Protein AF-A0A5S3WNZ2-F1 (afdb_monomer_lite)

Sequence (111 aa):
MVRSQQGGDQTILAGDFSTGSTNHGGSYLFVYAWQVGYGNPNNATMNGLSKSAALREARCGSNLHRCQAGETVTGWLYGWDFTGQSAGQVKASANSVASPFGYWSDSLYIN

pLDDT: mean 94.49, std 4.32, range [78.62, 98.44]

InterPro domains:
  IPR032624 Protein of unknown function DUF4879 [PF16219] (4-110)

Foldseek 3Di:
DKDADQQHDDDDDPPAQEPPPRWRDDQWIKDKDKDFAAWAKAFKDWPRDTWHFPDKAFAADPVRHHDDPPGDGGTIMTMTIPGVDTWTKIKIKTWGPDPVIDIDIDIHTYD

Organism: NCBI:txid43658

Radius of gyration: 14.29 Å; chains: 1; bounding box: 36×28×33 Å

Secondary structure (DSSP, 8-state):
-EEETTTEEE---TT--B-TT----SS-EEEEEEEESSEEE--EEETTEEE--SEEEEEETTTTEEPPTTPPEEEEEEEEE-TT--SEEEEEEEEESSTT--EEEEEEEE-

Structure (mmCIF, N/CA/C/O backbone):
data_AF-A0A5S3WNZ2-F1
#
_entry.id   AF-A0A5S3WNZ2-F1
#
loop_
_atom_site.group_PDB
_atom_site.id
_atom_site.type_symbol
_atom_site.label_atom_id
_atom_site.label_alt_id
_atom_site.label_comp_id
_atom_site.label_asym_id
_atom_site.label_entity_id
_atom_site.label_seq_id
_atom_site.pdbx_PDB_ins_code
_atom_site.Cartn_x
_atom_site.Cartn_y
_atom_site.Cartn_z
_atom_site.occupancy
_atom_site.B_iso_or_equiv
_atom_site.auth_seq_id
_atom_site.auth_comp_id
_atom_site.auth_asym_id
_atom_site.auth_atom_id
_atom_site.pdbx_PDB_model_num
ATOM 1 N N . MET A 1 1 ? 5.075 -1.832 2.711 1.00 94.44 1 MET A N 1
ATOM 2 C CA . MET A 1 1 ? 5.800 -3.067 2.323 1.00 94.44 1 MET A CA 1
ATOM 3 C C . MET A 1 1 ? 5.844 -3.125 0.811 1.00 94.44 1 MET A C 1
ATOM 5 O O . MET A 1 1 ? 4.872 -2.730 0.174 1.00 94.44 1 MET A O 1
ATOM 9 N N . VAL A 1 2 ? 6.936 -3.626 0.248 1.00 97.44 2 VAL A N 1
ATOM 10 C CA . VAL A 1 2 ? 7.067 -3.910 -1.184 1.00 97.44 2 VAL A CA 1
ATOM 11 C C . VAL A 1 2 ? 7.367 -5.398 -1.343 1.00 97.44 2 VAL A C 1
ATOM 13 O O . VAL A 1 2 ? 8.156 -5.941 -0.577 1.00 97.44 2 VAL A O 1
ATOM 16 N N . ARG A 1 3 ? 6.720 -6.061 -2.300 1.00 97.62 3 ARG A N 1
ATOM 17 C CA . ARG A 1 3 ? 6.991 -7.452 -2.679 1.00 97.62 3 ARG A CA 1
ATOM 18 C C . ARG A 1 3 ? 7.359 -7.498 -4.151 1.00 97.62 3 ARG A C 1
ATOM 20 O O . ARG A 1 3 ? 6.603 -7.018 -4.989 1.00 97.62 3 ARG A O 1
ATOM 27 N N . SER A 1 4 ? 8.481 -8.119 -4.475 1.00 98.06 4 SER A N 1
ATOM 28 C CA . SER A 1 4 ? 8.957 -8.269 -5.858 1.00 98.06 4 SER A CA 1
ATOM 29 C C . SER A 1 4 ? 9.655 -9.611 -6.040 1.00 98.06 4 SER A C 1
ATOM 31 O O . SER A 1 4 ? 9.982 -10.270 -5.052 1.00 98.06 4 SER A O 1
ATOM 33 N N . GLN A 1 5 ? 9.873 -10.035 -7.284 1.00 97.62 5 GLN A N 1
ATOM 34 C CA . GLN A 1 5 ? 10.532 -11.317 -7.539 1.00 97.62 5 GLN A CA 1
ATOM 35 C C . GLN A 1 5 ? 11.986 -11.320 -7.063 1.00 97.62 5 GLN A C 1
ATOM 37 O O . GLN A 1 5 ? 12.412 -12.283 -6.432 1.00 97.62 5 GLN A O 1
ATOM 42 N N . GLN A 1 6 ? 12.743 -10.264 -7.366 1.00 97.00 6 GLN A N 1
ATOM 43 C CA . GLN A 1 6 ? 14.165 -10.195 -7.021 1.00 97.00 6 GLN A CA 1
ATOM 44 C C . GLN A 1 6 ? 14.402 -9.649 -5.608 1.00 97.00 6 GLN A C 1
ATOM 46 O O . GLN A 1 6 ? 15.277 -10.148 -4.907 1.00 97.00 6 GLN A O 1
ATOM 51 N N . GLY A 1 7 ? 13.596 -8.683 -5.163 1.00 96.31 7 GLY A N 1
ATOM 52 C CA . GLY A 1 7 ? 13.735 -8.062 -3.844 1.00 96.31 7 GLY A CA 1
ATOM 53 C C . GLY A 1 7 ? 13.020 -8.797 -2.709 1.00 96.31 7 GLY A C 1
ATOM 54 O O . GLY A 1 7 ? 13.150 -8.400 -1.555 1.00 96.31 7 GLY A O 1
ATOM 55 N N . GLY A 1 8 ? 12.243 -9.844 -3.014 1.00 97.31 8 GLY A N 1
ATOM 56 C CA . GLY A 1 8 ? 11.433 -10.551 -2.022 1.00 97.31 8 GLY A CA 1
ATOM 57 C C . GLY A 1 8 ? 10.434 -9.627 -1.324 1.00 97.31 8 GLY A C 1
ATOM 58 O O . GLY A 1 8 ? 9.940 -8.673 -1.932 1.00 97.31 8 GLY A O 1
ATOM 59 N N . ASP A 1 9 ? 10.145 -9.928 -0.057 1.00 97.44 9 ASP A N 1
ATOM 60 C CA . ASP A 1 9 ? 9.322 -9.095 0.820 1.00 97.44 9 ASP A CA 1
ATOM 61 C C . ASP A 1 9 ? 10.201 -8.118 1.593 1.00 97.44 9 ASP A C 1
ATOM 63 O O . ASP A 1 9 ? 11.012 -8.519 2.427 1.00 97.44 9 ASP A O 1
ATOM 67 N N . GLN A 1 10 ? 9.989 -6.826 1.362 1.00 97.00 10 GLN A N 1
ATOM 68 C CA . GLN A 1 10 ? 10.666 -5.760 2.081 1.00 97.00 10 GLN A CA 1
ATOM 69 C C . GLN A 1 10 ? 9.672 -4.951 2.916 1.00 97.00 10 GLN A C 1
ATOM 71 O O . GLN A 1 10 ? 8.771 -4.268 2.407 1.00 97.00 10 GLN A O 1
ATOM 76 N N . THR A 1 11 ? 9.864 -5.003 4.231 1.00 95.88 11 THR A N 1
ATOM 77 C CA . THR A 1 11 ? 9.220 -4.083 5.169 1.00 95.88 11 THR A CA 1
ATOM 78 C C . THR A 1 11 ? 9.865 -2.710 5.043 1.00 95.88 11 THR A C 1
ATOM 80 O O . THR A 1 11 ? 11.082 -2.595 4.971 1.00 95.88 11 THR A O 1
ATOM 83 N N . ILE A 1 12 ? 9.025 -1.680 5.014 1.00 95.25 12 ILE A N 1
ATOM 84 C CA . ILE A 1 12 ? 9.433 -0.277 4.951 1.00 95.25 12 ILE A CA 1
ATOM 85 C C . ILE A 1 12 ? 9.174 0.301 6.333 1.00 95.25 12 ILE A C 1
ATOM 87 O O . ILE A 1 12 ? 8.063 0.139 6.852 1.00 95.25 12 ILE A O 1
ATOM 91 N N . LEU A 1 13 ? 10.199 0.886 6.944 1.00 92.44 13 LEU A N 1
ATOM 92 C CA . LEU A 1 13 ? 10.118 1.424 8.293 1.00 92.44 13 LEU A CA 1
ATOM 93 C C . LEU A 1 13 ? 9.698 2.893 8.260 1.00 92.44 13 LEU A C 1
ATOM 95 O O . LEU A 1 13 ? 9.762 3.576 7.238 1.00 92.44 13 LEU A O 1
ATOM 99 N N . ALA A 1 14 ? 9.233 3.387 9.404 1.00 89.44 14 ALA A N 1
ATOM 100 C CA . ALA A 1 14 ? 8.906 4.796 9.542 1.00 89.44 14 ALA A CA 1
ATOM 101 C C . ALA A 1 14 ? 10.157 5.653 9.285 1.00 89.44 14 ALA A C 1
ATOM 103 O O . ALA A 1 14 ? 11.195 5.435 9.906 1.00 89.44 14 ALA A O 1
ATOM 104 N N . GLY A 1 15 ? 10.033 6.636 8.391 1.00 92.50 15 GLY A N 1
ATOM 105 C CA . GLY A 1 15 ? 11.138 7.503 7.974 1.00 92.50 15 GLY A CA 1
ATOM 106 C C . GLY A 1 15 ? 11.884 7.030 6.724 1.00 92.50 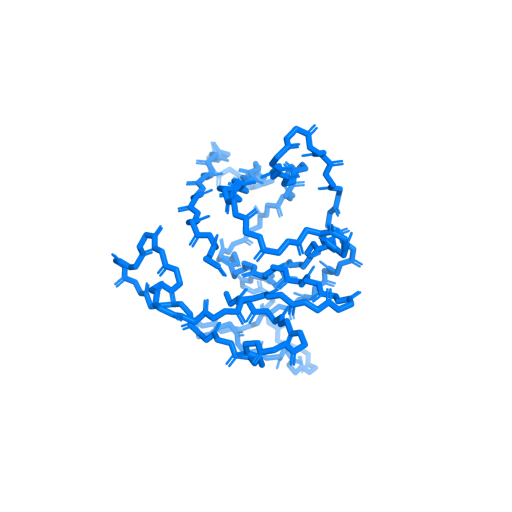15 GLY A C 1
ATOM 107 O O . GLY A 1 15 ? 12.691 7.792 6.196 1.00 92.50 15 GLY A O 1
ATOM 108 N N . ASP A 1 16 ? 11.592 5.832 6.210 1.00 94.38 16 ASP A N 1
ATOM 109 C CA . ASP A 1 16 ? 12.123 5.390 4.923 1.00 94.38 16 ASP A CA 1
ATOM 110 C C . ASP A 1 16 ? 11.362 6.064 3.776 1.00 94.38 16 ASP A C 1
ATOM 112 O O . ASP A 1 16 ? 10.145 5.940 3.649 1.00 94.38 16 ASP A O 1
ATOM 116 N N . PHE A 1 17 ? 12.100 6.729 2.889 1.00 95.56 17 PHE A N 1
ATOM 117 C CA . PHE A 1 17 ? 11.558 7.328 1.661 1.00 95.56 17 PHE A CA 1
ATOM 118 C C . PHE A 1 17 ? 11.936 6.533 0.402 1.00 95.56 17 PHE A C 1
ATOM 120 O O . PHE A 1 17 ? 11.555 6.898 -0.712 1.00 95.56 17 PHE A O 1
ATOM 127 N N . SER A 1 18 ? 12.682 5.436 0.566 1.00 96.69 18 SER A N 1
ATOM 128 C CA . SER A 1 18 ? 13.197 4.596 -0.515 1.00 96.69 18 SER A CA 1
ATOM 129 C C . SER A 1 18 ? 13.383 3.145 -0.059 1.00 96.69 18 SER A C 1
ATOM 131 O O . SER A 1 18 ? 13.617 2.900 1.122 1.00 96.69 18 SER A O 1
ATOM 133 N N . THR A 1 19 ? 13.340 2.182 -0.985 1.00 97.25 19 THR A N 1
ATOM 134 C CA . THR A 1 19 ? 13.689 0.773 -0.710 1.00 97.25 19 THR A CA 1
ATOM 135 C C . THR A 1 19 ? 15.202 0.514 -0.635 1.00 97.25 19 THR A C 1
ATOM 137 O O . THR A 1 19 ? 15.625 -0.621 -0.418 1.00 97.25 19 THR A O 1
ATOM 140 N N . GLY A 1 20 ? 16.034 1.552 -0.764 1.00 95.44 20 GLY A N 1
ATOM 141 C CA . GLY A 1 20 ? 17.487 1.460 -0.610 1.00 95.44 20 GLY A CA 1
ATOM 142 C C . GLY A 1 20 ? 18.178 0.804 -1.807 1.00 95.44 20 GLY A C 1
ATOM 143 O O . GLY A 1 20 ? 17.964 1.199 -2.943 1.00 95.44 20 GLY A O 1
ATOM 144 N N . SER A 1 21 ? 19.051 -0.172 -1.564 1.00 95.12 21 SER A N 1
ATOM 145 C CA . SER A 1 21 ? 19.792 -0.881 -2.621 1.00 95.12 21 SER A CA 1
ATOM 146 C C . SER A 1 21 ? 19.115 -2.172 -3.091 1.00 95.12 21 SER A C 1
ATOM 148 O O . SER A 1 21 ? 19.691 -2.904 -3.899 1.00 95.12 21 SER A O 1
ATOM 150 N N . THR A 1 22 ? 17.919 -2.482 -2.583 1.00 96.56 22 THR A N 1
ATOM 151 C CA . THR A 1 22 ? 17.165 -3.660 -3.011 1.00 96.56 22 THR A CA 1
ATOM 152 C C . THR A 1 22 ? 16.748 -3.508 -4.464 1.00 96.56 22 THR A C 1
ATOM 154 O O . THR A 1 22 ? 16.091 -2.536 -4.813 1.00 96.56 22 THR A O 1
ATOM 157 N N . ASN A 1 23 ? 17.092 -4.493 -5.290 1.00 95.69 23 ASN A N 1
ATOM 158 C CA . ASN A 1 23 ? 16.637 -4.575 -6.671 1.00 95.69 23 ASN A CA 1
ATOM 159 C C . ASN A 1 23 ? 15.229 -5.189 -6.721 1.00 95.69 23 ASN A C 1
ATOM 161 O O . ASN A 1 23 ? 15.064 -6.382 -6.449 1.00 95.69 23 ASN A O 1
ATOM 165 N N . HIS A 1 24 ? 14.232 -4.392 -7.106 1.00 96.56 24 HIS A N 1
ATOM 166 C CA . HIS A 1 24 ? 12.843 -4.837 -7.249 1.00 96.56 24 HIS A CA 1
ATOM 167 C C . HIS A 1 24 ? 12.457 -5.282 -8.666 1.00 96.56 24 HIS A C 1
ATOM 169 O O . HIS A 1 24 ? 11.273 -5.375 -8.998 1.00 96.56 24 HIS A O 1
ATOM 175 N N . GLY A 1 25 ? 13.440 -5.614 -9.502 1.00 93.94 25 GLY A N 1
ATOM 176 C CA . GLY A 1 25 ? 13.213 -6.200 -10.813 1.00 93.94 25 GLY A CA 1
ATOM 177 C C . GLY A 1 25 ? 12.523 -7.571 -10.795 1.00 93.94 25 GLY A C 1
ATOM 178 O O . GLY A 1 25 ? 12.296 -8.215 -9.763 1.00 93.94 25 GLY A O 1
ATOM 179 N N . GLY A 1 26 ? 12.217 -8.041 -12.003 1.00 94.75 26 GLY A N 1
ATOM 180 C CA . GLY A 1 26 ? 11.600 -9.337 -12.263 1.00 94.75 26 GLY A CA 1
ATOM 181 C C . GLY A 1 26 ? 10.168 -9.236 -12.782 1.00 94.75 26 GLY A C 1
ATOM 182 O O . GLY A 1 26 ? 9.746 -8.218 -13.323 1.00 94.75 26 GLY A O 1
ATOM 183 N N . SER A 1 27 ? 9.441 -10.345 -12.676 1.00 96.69 27 SER A N 1
ATOM 184 C CA . SER A 1 27 ? 8.138 -10.539 -13.321 1.00 96.69 27 SER A CA 1
ATOM 185 C C . SER A 1 27 ? 6.951 -9.948 -12.567 1.00 96.69 27 SER A C 1
ATOM 187 O O . SER A 1 27 ? 5.872 -9.901 -13.144 1.00 96.69 27 SER A O 1
ATOM 189 N N . TYR A 1 28 ? 7.116 -9.506 -11.317 1.00 97.25 28 TYR A N 1
ATOM 190 C CA . TYR A 1 28 ? 6.038 -8.901 -10.535 1.00 97.25 28 TYR A CA 1
ATOM 191 C C . TYR A 1 28 ? 6.554 -7.853 -9.548 1.00 97.25 28 TYR A C 1
ATOM 193 O O . TYR A 1 28 ? 7.664 -7.969 -9.018 1.00 97.25 28 TYR A O 1
ATOM 201 N N . LEU A 1 29 ? 5.689 -6.880 -9.258 1.00 98.00 29 LEU A N 1
ATOM 202 C CA . LEU A 1 29 ? 5.896 -5.857 -8.240 1.00 98.00 29 LEU A CA 1
ATOM 203 C C . LEU A 1 29 ? 4.560 -5.517 -7.575 1.00 98.00 29 LEU A C 1
ATOM 205 O O . LEU A 1 29 ? 3.649 -4.994 -8.213 1.00 98.00 29 LEU A O 1
ATOM 209 N N . PHE A 1 30 ? 4.465 -5.776 -6.275 1.00 98.00 30 PHE A N 1
ATOM 210 C CA . PHE A 1 30 ? 3.313 -5.437 -5.452 1.00 98.00 30 PHE A CA 1
ATOM 211 C C . PHE A 1 30 ? 3.714 -4.444 -4.369 1.00 98.00 30 PHE A C 1
ATOM 213 O O . PHE A 1 30 ? 4.708 -4.629 -3.663 1.00 98.00 30 PHE A O 1
ATOM 220 N N . VAL A 1 31 ? 2.908 -3.403 -4.205 1.00 97.81 31 VAL A N 1
ATOM 221 C CA . VAL A 1 31 ? 3.100 -2.391 -3.164 1.00 97.81 31 VAL A CA 1
ATOM 222 C C . VAL A 1 31 ? 1.945 -2.480 -2.190 1.00 97.81 31 VAL A C 1
ATOM 224 O O . VAL A 1 31 ? 0.792 -2.553 -2.610 1.00 97.81 31 VAL A O 1
ATOM 227 N N . TYR A 1 32 ? 2.250 -2.441 -0.897 1.00 96.81 32 TYR A N 1
ATOM 228 C CA . TYR A 1 32 ? 1.253 -2.498 0.161 1.00 96.81 32 TYR A CA 1
ATOM 229 C C . TYR A 1 32 ? 1.404 -1.350 1.147 1.00 96.81 32 TYR A C 1
ATOM 231 O O . TYR A 1 32 ? 2.517 -1.051 1.601 1.00 96.81 32 TYR A O 1
ATOM 239 N N . ALA A 1 33 ? 0.267 -0.788 1.547 1.00 94.75 33 ALA A N 1
ATOM 240 C CA . ALA A 1 33 ? 0.178 0.240 2.573 1.00 94.75 33 ALA A CA 1
ATOM 241 C C . ALA A 1 33 ? -0.787 -0.187 3.681 1.00 94.75 33 ALA A C 1
ATOM 243 O O . ALA A 1 33 ? -1.874 -0.715 3.425 1.00 94.75 33 ALA A O 1
ATOM 244 N N . TRP A 1 34 ? -0.373 0.076 4.916 1.00 93.19 34 TRP A N 1
ATOM 245 C CA . TRP A 1 34 ? -1.212 -0.051 6.095 1.00 93.19 34 TRP A CA 1
ATOM 246 C C . TRP A 1 34 ? -1.938 1.269 6.325 1.00 93.19 34 TRP A C 1
ATOM 248 O O . TRP A 1 34 ? -1.302 2.316 6.402 1.00 93.19 34 TRP A O 1
ATOM 258 N N . GLN A 1 35 ? -3.259 1.217 6.458 1.00 91.94 35 GLN A N 1
ATOM 259 C CA . GLN A 1 35 ? -4.068 2.368 6.835 1.00 91.94 35 GLN A CA 1
ATOM 260 C C . GLN A 1 35 ? -4.665 2.132 8.218 1.00 91.94 35 GLN A C 1
ATOM 262 O O . GLN A 1 35 ? -5.386 1.156 8.425 1.00 91.94 35 GLN A O 1
ATOM 267 N N . VAL A 1 36 ? -4.429 3.066 9.137 1.00 91.31 36 VAL A N 1
ATOM 268 C CA . VAL A 1 36 ? -5.197 3.165 10.382 1.00 91.31 36 VAL A CA 1
ATOM 269 C C . VAL A 1 36 ? -6.468 3.970 10.111 1.00 91.31 36 VAL A C 1
ATOM 271 O O . VAL A 1 36 ? -6.433 5.011 9.456 1.00 91.31 36 VAL A O 1
ATOM 274 N N . GLY A 1 37 ? -7.595 3.490 10.624 1.00 89.00 37 GLY A N 1
ATOM 275 C CA . GLY A 1 37 ? -8.901 4.115 10.481 1.00 89.00 37 GLY A CA 1
ATOM 276 C C . GLY A 1 37 ? -9.640 3.749 9.194 1.00 89.00 37 GLY A C 1
ATOM 277 O O . GLY A 1 37 ? -9.265 2.857 8.423 1.00 89.00 37 GLY A O 1
ATOM 278 N N . TYR A 1 38 ? -10.745 4.459 8.978 1.00 81.12 38 TYR A N 1
ATOM 279 C CA . TYR A 1 38 ? -11.693 4.198 7.904 1.00 81.12 38 TYR A CA 1
ATOM 280 C C . TYR A 1 38 ? -11.466 5.165 6.748 1.00 81.12 38 TYR A C 1
ATOM 282 O O . TYR A 1 38 ? -11.676 6.366 6.881 1.00 81.12 38 TYR A O 1
ATOM 290 N N . GLY A 1 39 ? -11.091 4.639 5.590 1.00 82.00 39 GLY A N 1
ATOM 291 C CA . GLY A 1 39 ? -10.826 5.438 4.400 1.00 82.00 39 GLY A CA 1
ATOM 292 C C . GLY A 1 39 ? -10.746 4.569 3.159 1.00 82.00 39 GLY A C 1
ATOM 293 O O . GLY A 1 39 ? -10.351 3.402 3.254 1.00 82.00 39 GLY A O 1
ATOM 294 N N . ASN A 1 40 ? -11.148 5.140 2.027 1.00 86.38 40 ASN A N 1
ATOM 295 C CA . ASN A 1 40 ?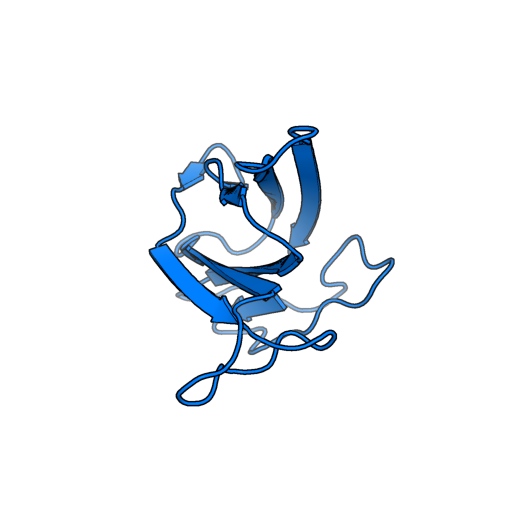 -11.098 4.488 0.724 1.00 86.38 40 ASN A CA 1
ATOM 296 C C . ASN A 1 40 ? -9.847 4.967 -0.023 1.00 86.38 40 ASN A C 1
ATOM 298 O O . ASN A 1 40 ? -9.701 6.181 -0.213 1.00 86.38 40 ASN A O 1
ATOM 302 N N . PRO A 1 41 ? -8.952 4.054 -0.439 1.00 92.94 41 PRO A N 1
ATOM 303 C CA . PRO A 1 41 ? -7.755 4.428 -1.164 1.00 92.94 41 PRO A CA 1
ATOM 304 C C . PRO A 1 41 ? -8.154 4.986 -2.525 1.00 92.94 41 PRO A C 1
ATOM 306 O O . PRO A 1 41 ? -8.987 4.413 -3.231 1.00 92.94 41 PRO A O 1
ATOM 309 N N . ASN A 1 42 ? -7.523 6.088 -2.902 1.00 94.88 42 ASN A N 1
ATOM 310 C CA . ASN A 1 42 ? -7.498 6.522 -4.287 1.00 94.88 42 ASN A CA 1
ATOM 311 C C . ASN A 1 42 ? -6.600 5.568 -5.093 1.00 94.88 42 ASN A C 1
ATOM 313 O O . ASN A 1 42 ? -5.926 4.687 -4.543 1.00 94.88 42 ASN A O 1
ATOM 317 N N . ASN A 1 43 ? -6.557 5.748 -6.412 1.00 97.38 43 ASN A N 1
ATOM 318 C CA . ASN A 1 43 ? -5.596 5.011 -7.221 1.00 97.38 43 ASN A CA 1
ATOM 319 C C . ASN A 1 43 ? -4.165 5.369 -6.805 1.00 97.38 43 ASN A C 1
ATOM 321 O O . ASN A 1 43 ? -3.829 6.548 -6.674 1.00 97.38 43 ASN A O 1
ATOM 325 N N . ALA A 1 44 ? -3.318 4.353 -6.652 1.00 97.81 44 ALA A N 1
ATOM 326 C CA . ALA A 1 44 ? -1.889 4.568 -6.514 1.00 97.81 44 ALA A CA 1
ATOM 327 C C . ALA A 1 44 ? -1.272 4.813 -7.892 1.00 97.81 44 ALA A C 1
ATOM 329 O O . ALA A 1 44 ? -1.722 4.254 -8.898 1.00 97.81 44 ALA A O 1
ATOM 330 N N . THR A 1 45 ? -0.219 5.623 -7.934 1.00 98.44 45 THR A N 1
ATOM 331 C CA . THR A 1 45 ? 0.470 5.963 -9.182 1.00 98.44 45 THR A CA 1
ATOM 332 C C . THR A 1 45 ? 1.940 5.601 -9.138 1.00 98.44 45 THR A C 1
ATOM 334 O O . THR A 1 45 ? 2.586 5.849 -8.123 1.00 98.44 45 THR A O 1
ATOM 337 N N . MET A 1 46 ? 2.471 5.105 -10.254 1.00 98.19 46 MET A N 1
ATOM 338 C CA . MET A 1 46 ? 3.899 4.862 -10.477 1.00 98.19 46 MET A CA 1
ATOM 339 C C . MET A 1 46 ? 4.185 4.961 -11.975 1.00 98.19 46 MET A C 1
ATOM 341 O O . MET A 1 46 ? 3.448 4.383 -12.767 1.00 98.19 46 MET A O 1
ATOM 345 N N . ASN A 1 47 ? 5.238 5.683 -12.370 1.00 97.00 47 ASN A N 1
ATOM 346 C CA . ASN A 1 47 ? 5.702 5.781 -13.765 1.00 97.00 47 ASN A CA 1
ATOM 347 C C . ASN A 1 47 ? 4.586 6.092 -14.788 1.00 97.00 47 ASN A C 1
ATOM 349 O O . ASN A 1 47 ? 4.526 5.511 -15.867 1.00 97.00 47 ASN A O 1
ATOM 353 N N . GLY A 1 48 ? 3.655 6.982 -14.428 1.00 96.19 48 GLY A N 1
ATOM 354 C CA . GLY A 1 48 ? 2.507 7.349 -15.269 1.00 96.19 48 GLY A CA 1
ATOM 355 C C . GLY A 1 48 ? 1.340 6.350 -15.260 1.00 96.19 48 GLY A C 1
ATOM 356 O O . GLY A 1 48 ? 0.270 6.667 -15.773 1.00 96.19 48 GLY A O 1
ATOM 357 N N . LEU A 1 49 ? 1.494 5.180 -14.636 1.00 97.88 49 LEU A N 1
ATOM 358 C CA . LEU A 1 49 ? 0.400 4.242 -14.389 1.00 97.88 49 LEU A CA 1
ATOM 359 C C . LEU A 1 49 ? -0.452 4.709 -13.207 1.00 97.88 49 LEU A C 1
ATOM 361 O O . LEU A 1 49 ? 0.066 5.252 -12.233 1.00 97.88 49 LEU A O 1
ATOM 365 N N . SER A 1 50 ? -1.753 4.429 -13.277 1.00 98.06 50 SER A N 1
ATOM 366 C CA . SER A 1 50 ? -2.726 4.640 -12.203 1.00 98.06 50 SER A CA 1
ATOM 367 C C . SER A 1 50 ? -3.467 3.328 -11.955 1.00 98.06 50 SER A C 1
ATOM 369 O O . SER A 1 50 ? -4.069 2.773 -12.877 1.00 98.06 50 SER A O 1
ATOM 371 N N . LYS A 1 51 ? -3.371 2.791 -10.737 1.00 97.88 51 LYS A N 1
ATOM 372 C CA . LYS A 1 51 ? -3.896 1.470 -10.372 1.00 97.88 51 LYS A CA 1
ATOM 373 C C . LYS A 1 51 ? -4.828 1.586 -9.174 1.00 97.88 51 LYS A C 1
ATOM 375 O O . LYS A 1 51 ? -4.465 2.174 -8.156 1.00 97.88 51 LYS A O 1
ATOM 380 N N . SER A 1 52 ? -6.011 0.989 -9.271 1.00 97.00 52 SER A N 1
ATOM 381 C CA . SER A 1 52 ? -6.871 0.759 -8.108 1.00 97.00 52 SER A CA 1
ATOM 382 C C . SER A 1 52 ? -6.252 -0.299 -7.192 1.00 97.00 52 SER A C 1
ATOM 384 O O . SER A 1 52 ? -5.468 -1.137 -7.646 1.00 97.00 52 SER A O 1
ATOM 386 N N . ALA A 1 53 ? -6.611 -0.287 -5.907 1.00 95.94 53 ALA A N 1
ATOM 387 C CA . ALA A 1 53 ? -6.191 -1.344 -4.992 1.00 95.94 53 ALA A CA 1
ATOM 388 C C . ALA A 1 53 ? -6.794 -2.688 -5.442 1.00 95.94 53 ALA A C 1
ATOM 390 O O . ALA A 1 53 ? -8.012 -2.815 -5.563 1.00 95.94 53 ALA A O 1
ATOM 391 N N . ALA A 1 54 ? -5.939 -3.677 -5.702 1.00 95.25 54 ALA A N 1
ATOM 392 C CA . ALA A 1 54 ? -6.335 -5.042 -6.051 1.00 95.25 54 ALA A CA 1
ATOM 393 C C . ALA A 1 54 ? -6.608 -5.892 -4.800 1.00 95.25 54 ALA A C 1
ATOM 395 O O . ALA A 1 54 ? -7.363 -6.860 -4.853 1.00 95.25 54 ALA A O 1
ATOM 396 N N . LEU A 1 55 ? -6.009 -5.511 -3.667 1.00 95.38 55 LEU A N 1
ATOM 397 C CA . LEU A 1 55 ? -6.213 -6.139 -2.368 1.00 95.38 55 LEU A CA 1
ATOM 398 C C . LEU A 1 55 ? -6.776 -5.127 -1.370 1.00 95.38 55 LEU A C 1
ATOM 400 O O . LEU A 1 55 ? -6.283 -4.002 -1.270 1.00 95.38 55 LEU A O 1
ATOM 404 N N . ARG A 1 56 ? -7.763 -5.571 -0.589 1.00 94.44 56 ARG A N 1
ATOM 405 C CA . ARG A 1 56 ? -8.292 -4.873 0.583 1.00 94.44 56 ARG A CA 1
ATOM 406 C C . ARG A 1 56 ? -8.596 -5.894 1.674 1.00 94.44 56 ARG A C 1
ATOM 408 O O . ARG A 1 56 ? -9.511 -6.698 1.522 1.00 94.44 56 ARG A O 1
ATOM 415 N N . GLU A 1 57 ? -7.870 -5.833 2.785 1.00 95.62 57 GLU A N 1
ATOM 416 C CA . GLU A 1 57 ? -8.100 -6.712 3.938 1.00 95.62 57 GLU A CA 1
ATOM 417 C C . GLU A 1 57 ? -8.349 -5.911 5.213 1.00 95.62 57 GLU A C 1
ATOM 419 O O . GLU A 1 57 ? -7.601 -4.983 5.517 1.00 95.62 57 GLU A O 1
ATOM 424 N N . ALA A 1 58 ? -9.375 -6.290 5.978 1.00 95.25 58 ALA A N 1
ATOM 425 C CA . ALA A 1 58 ? -9.653 -5.694 7.281 1.00 95.25 58 ALA A CA 1
ATOM 426 C C . ALA A 1 58 ? -8.564 -6.059 8.302 1.00 95.25 58 ALA A C 1
ATOM 428 O O . ALA A 1 58 ? -8.031 -7.180 8.301 1.00 95.25 58 ALA A O 1
ATOM 429 N N . ARG A 1 59 ? -8.237 -5.097 9.169 1.00 96.88 59 ARG A N 1
ATOM 430 C CA . ARG A 1 59 ? -7.211 -5.204 10.210 1.00 96.88 59 ARG A CA 1
ATOM 431 C C . ARG A 1 59 ? -7.719 -4.645 11.533 1.00 96.88 59 ARG A C 1
ATOM 433 O O . ARG A 1 59 ? -8.510 -3.702 11.547 1.00 96.88 59 ARG A O 1
ATOM 440 N N . CYS A 1 60 ? -7.275 -5.260 12.622 1.00 96.94 60 CYS A N 1
ATOM 441 C CA . CYS A 1 60 ? -7.787 -5.029 13.968 1.00 96.94 60 CYS A CA 1
ATOM 442 C C . CYS A 1 60 ? -6.657 -4.673 14.946 1.00 96.94 60 CYS A C 1
ATOM 444 O O . CYS A 1 60 ? -5.473 -4.891 14.674 1.00 96.94 60 CYS A O 1
ATOM 446 N N . GLY A 1 61 ? -7.026 -4.080 16.086 1.00 95.81 61 GLY A N 1
ATOM 447 C CA . GLY A 1 61 ? -6.090 -3.611 17.112 1.00 95.81 61 GLY A CA 1
ATOM 448 C C . GLY A 1 61 ? -5.235 -2.404 16.697 1.00 95.81 61 GLY A C 1
ATOM 449 O O . GLY A 1 61 ? -5.303 -1.907 15.573 1.00 95.81 61 GLY A O 1
ATOM 450 N N . SER A 1 62 ? -4.409 -1.909 17.620 1.00 93.12 62 SER A N 1
ATOM 451 C CA . SER A 1 62 ? -3.484 -0.791 17.364 1.00 93.12 62 SER A CA 1
ATOM 452 C C . SER A 1 62 ? -2.288 -1.181 16.489 1.00 93.12 62 SER A C 1
ATOM 454 O O . SER A 1 62 ? -1.662 -0.321 15.879 1.00 93.12 62 SER A O 1
ATOM 456 N N . ASN A 1 63 ? -1.987 -2.477 16.403 1.00 92.88 63 ASN A N 1
ATOM 457 C CA . ASN A 1 63 ? -0.905 -3.047 15.602 1.00 92.88 63 ASN A CA 1
ATOM 458 C C . ASN A 1 63 ? -1.365 -3.574 14.229 1.00 92.88 63 ASN A C 1
ATOM 460 O O . ASN A 1 63 ? -0.561 -4.181 13.528 1.00 92.88 63 ASN A O 1
ATOM 464 N N . LEU A 1 64 ? -2.637 -3.370 13.855 1.00 94.62 64 LEU A N 1
ATOM 465 C CA . LEU A 1 64 ? -3.216 -3.790 12.571 1.00 94.62 64 LEU A CA 1
ATOM 466 C C . LEU A 1 64 ? -2.986 -5.276 12.238 1.00 94.62 64 LEU A C 1
ATOM 468 O O . LEU A 1 64 ? -2.633 -5.630 11.113 1.00 94.62 64 LEU A O 1
ATOM 472 N N . HIS A 1 65 ? -3.208 -6.169 13.200 1.00 95.50 65 HIS A N 1
ATOM 473 C CA . HIS A 1 65 ? -3.142 -7.609 12.952 1.00 95.50 65 HIS A C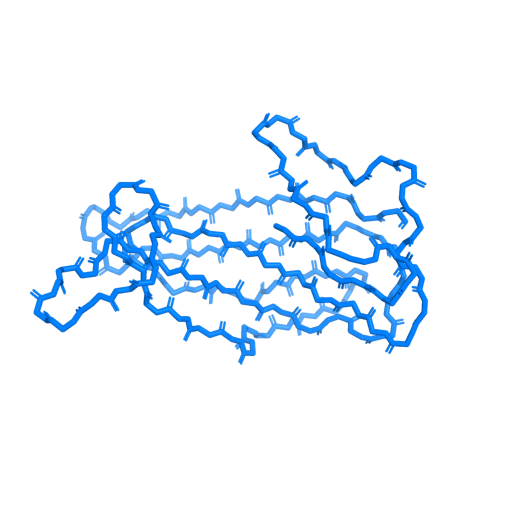A 1
ATOM 474 C C . HIS A 1 65 ? -4.372 -8.107 12.167 1.00 95.50 65 HIS A C 1
ATOM 476 O O . HIS A 1 65 ? -5.341 -7.375 11.938 1.00 95.50 65 HIS A O 1
ATOM 482 N N . ARG A 1 66 ? -4.338 -9.368 11.711 1.00 96.38 66 ARG A N 1
ATOM 483 C CA . ARG A 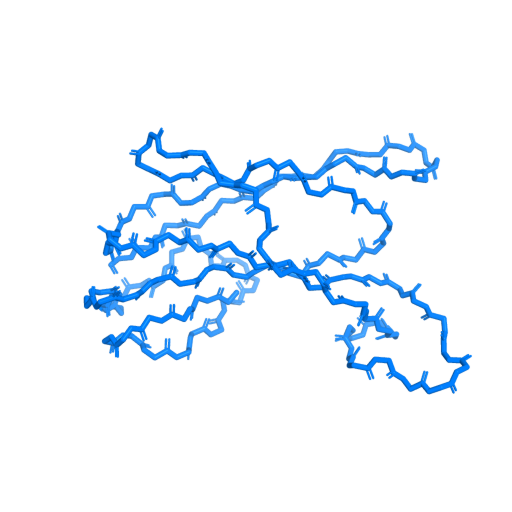1 66 ? -5.496 -9.996 11.058 1.00 96.38 66 ARG A CA 1
ATOM 484 C C . ARG A 1 66 ? -6.621 -10.179 12.077 1.00 96.38 66 ARG A C 1
ATOM 486 O O . ARG A 1 66 ? -6.438 -10.898 13.054 1.00 96.38 66 ARG A O 1
ATOM 493 N N . CYS A 1 67 ? -7.774 -9.588 11.778 1.00 96.94 67 CYS A N 1
ATOM 494 C CA . CYS A 1 67 ? -8.950 -9.641 12.635 1.00 96.94 67 CYS A CA 1
ATOM 495 C C . CYS A 1 67 ? -9.375 -11.069 12.978 1.00 96.94 67 CYS A C 1
ATOM 497 O O . CYS A 1 67 ? -9.444 -11.931 12.094 1.00 96.94 67 CYS A O 1
ATOM 499 N N . GLN A 1 68 ? -9.714 -11.281 14.246 1.00 97.25 68 GLN A N 1
ATOM 500 C CA . GLN A 1 68 ? -10.435 -12.465 14.709 1.00 97.25 68 GLN A CA 1
ATOM 501 C C . GLN A 1 68 ? -11.952 -12.229 14.695 1.00 97.25 68 GLN A C 1
ATOM 503 O O . GLN A 1 68 ? -12.437 -11.106 14.524 1.00 97.25 68 GLN A O 1
ATOM 508 N N . ALA A 1 69 ? -12.727 -13.304 14.854 1.00 96.44 69 ALA A N 1
ATOM 509 C CA . ALA A 1 69 ? -14.181 -13.207 14.904 1.00 96.44 69 ALA A CA 1
ATOM 510 C C . ALA A 1 69 ? -14.631 -12.339 16.093 1.00 96.44 69 ALA A C 1
ATOM 512 O O . ALA A 1 69 ? -14.259 -12.598 17.234 1.00 96.44 69 ALA A O 1
ATOM 513 N N . GLY A 1 70 ? -15.452 -11.323 15.813 1.00 95.75 70 GLY A N 1
ATOM 514 C CA . GLY A 1 70 ? -15.985 -10.400 16.821 1.00 95.75 70 GLY A CA 1
ATOM 515 C C . GLY A 1 70 ? -15.093 -9.198 17.143 1.00 95.75 70 GLY A C 1
ATOM 516 O O . GLY A 1 70 ? -15.508 -8.345 17.924 1.00 95.75 70 GLY A O 1
ATOM 517 N N . GLU A 1 71 ? -13.905 -9.086 16.544 1.00 97.44 71 GLU A N 1
ATOM 518 C CA . GLU A 1 71 ? -13.054 -7.911 16.737 1.00 97.44 71 GLU A CA 1
ATOM 519 C C . GLU A 1 71 ? -13.527 -6.693 15.940 1.00 97.44 71 GLU A C 1
ATOM 521 O O . GLU A 1 71 ? -14.063 -6.791 14.833 1.00 97.44 71 GLU A O 1
ATOM 526 N N . THR A 1 72 ? -13.261 -5.514 16.498 1.00 95.25 72 THR A N 1
ATOM 527 C CA . THR A 1 72 ? -13.517 -4.239 15.831 1.00 95.25 72 THR A CA 1
ATOM 528 C C . THR A 1 72 ? -12.409 -3.932 14.834 1.00 95.25 72 THR A C 1
ATOM 530 O O . THR A 1 72 ? -11.238 -3.827 15.201 1.00 95.25 72 THR A O 1
ATOM 533 N N . VAL A 1 73 ? -12.795 -3.704 13.578 1.00 95.25 73 VAL A N 1
ATOM 534 C CA . VAL A 1 73 ? -11.884 -3.233 12.533 1.00 95.25 73 VAL A CA 1
ATOM 535 C C . VAL A 1 73 ? -11.354 -1.851 12.907 1.00 95.25 73 VAL A C 1
ATOM 537 O O . VAL A 1 73 ? -12.111 -0.910 13.134 1.00 95.25 73 VAL A O 1
ATOM 540 N N . THR A 1 74 ? -10.036 -1.720 12.957 1.00 95.19 74 THR A N 1
ATOM 541 C CA . THR A 1 74 ? -9.336 -0.465 13.264 1.00 95.19 74 THR A CA 1
ATOM 542 C C . THR A 1 74 ? -8.580 0.078 12.061 1.00 95.19 74 THR A C 1
ATOM 544 O O . THR A 1 74 ? -8.109 1.211 12.105 1.00 95.19 74 THR A O 1
ATOM 547 N N . GLY A 1 75 ? -8.471 -0.694 10.979 1.00 94.81 75 GLY A N 1
ATOM 548 C CA . GLY A 1 75 ? -7.770 -0.283 9.774 1.00 94.81 75 GLY A CA 1
ATOM 549 C C . GLY A 1 75 ? -7.825 -1.318 8.657 1.00 94.81 75 GLY A C 1
ATOM 550 O O . GLY A 1 75 ? -8.596 -2.280 8.700 1.00 94.81 75 GLY A O 1
ATOM 551 N N . TRP A 1 76 ? -6.996 -1.101 7.639 1.00 94.69 76 TRP A N 1
ATOM 552 C CA . TRP A 1 76 ? -6.990 -1.889 6.410 1.00 94.69 76 TRP A CA 1
ATOM 553 C C . TRP A 1 76 ? -5.570 -2.088 5.876 1.00 94.69 76 TRP A C 1
ATOM 555 O O . TRP A 1 76 ? -4.718 -1.207 5.997 1.00 94.69 76 TRP A O 1
ATOM 565 N N . LEU A 1 77 ? -5.333 -3.236 5.242 1.00 95.50 77 LEU A N 1
ATOM 566 C CA . LEU A 1 77 ? -4.200 -3.446 4.344 1.00 95.50 77 LEU A CA 1
ATOM 567 C C . LEU A 1 77 ? -4.684 -3.265 2.905 1.00 95.50 77 LEU A C 1
ATOM 569 O O . LEU A 1 77 ? -5.592 -3.978 2.468 1.00 95.50 77 LEU A O 1
ATOM 573 N N . TYR A 1 78 ? -4.047 -2.352 2.177 1.00 96.25 78 TYR A N 1
ATOM 574 C CA . TYR A 1 78 ? -4.263 -2.159 0.747 1.00 96.25 78 TYR A CA 1
ATOM 575 C C . TYR A 1 78 ? -3.061 -2.647 -0.049 1.00 96.25 78 TYR A C 1
ATOM 577 O O . TYR A 1 78 ? -1.924 -2.472 0.389 1.00 96.25 78 TYR A O 1
ATOM 585 N N . GLY A 1 79 ? -3.318 -3.253 -1.209 1.00 97.12 79 GLY A N 1
ATOM 586 C CA . GLY A 1 79 ? -2.283 -3.722 -2.129 1.00 97.12 79 GLY A CA 1
ATOM 587 C C . GLY A 1 79 ? -2.559 -3.311 -3.571 1.00 97.12 79 GLY A C 1
ATOM 588 O O . GLY A 1 79 ? -3.692 -3.425 -4.043 1.00 97.12 79 GLY A O 1
ATOM 589 N N . TRP A 1 80 ? -1.516 -2.869 -4.270 1.00 98.06 80 TRP A N 1
ATOM 590 C CA . TRP A 1 80 ? -1.544 -2.482 -5.680 1.00 98.06 80 TRP A CA 1
ATOM 591 C C . TRP A 1 80 ? -0.571 -3.333 -6.490 1.00 98.06 80 TRP A C 1
ATOM 593 O O . TRP A 1 80 ? 0.538 -3.621 -6.036 1.00 98.06 80 TRP A O 1
ATOM 603 N N . ASP A 1 81 ? -0.995 -3.703 -7.696 1.00 97.62 81 ASP A N 1
ATOM 604 C CA . ASP A 1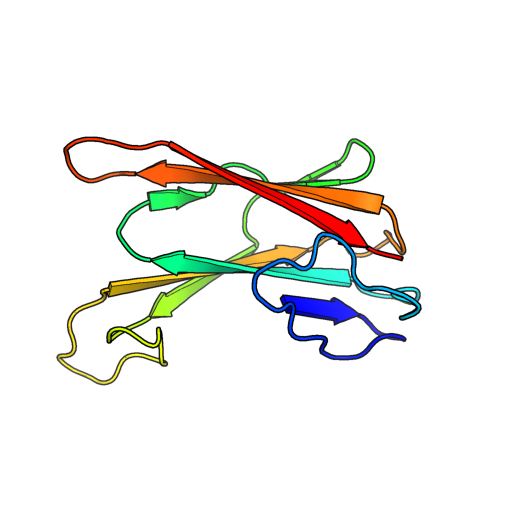 81 ? -0.206 -4.474 -8.652 1.00 97.62 81 ASP A CA 1
ATOM 605 C C . ASP A 1 81 ? 0.428 -3.551 -9.704 1.00 97.62 81 ASP A C 1
ATOM 607 O O . ASP A 1 81 ? -0.254 -2.984 -10.568 1.00 97.62 81 ASP A O 1
ATOM 611 N N . PHE A 1 82 ? 1.748 -3.410 -9.606 1.00 97.94 82 PHE A N 1
ATOM 612 C CA . PHE A 1 82 ? 2.609 -2.688 -10.540 1.00 97.94 82 PHE A CA 1
ATOM 613 C C . PHE A 1 82 ? 3.509 -3.643 -11.334 1.00 97.94 82 PHE A C 1
ATOM 615 O O . PHE A 1 82 ? 4.580 -3.252 -11.795 1.00 97.94 82 PHE A O 1
ATOM 622 N N . THR A 1 83 ? 3.074 -4.890 -11.529 1.00 97.00 83 THR A N 1
ATOM 623 C CA . THR A 1 83 ? 3.738 -5.856 -12.407 1.00 97.00 83 THR A CA 1
ATOM 624 C C . THR A 1 83 ? 4.090 -5.235 -13.763 1.00 97.00 83 THR A C 1
ATOM 626 O O . THR A 1 83 ? 3.284 -4.537 -14.383 1.00 97.00 83 THR A O 1
ATOM 629 N N . GLY A 1 84 ? 5.329 -5.473 -14.204 1.00 94.62 84 G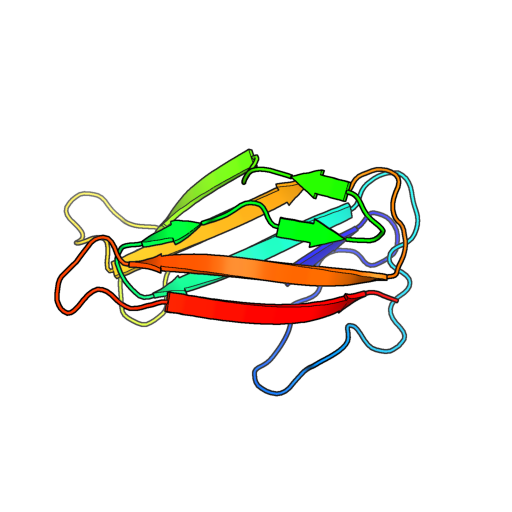LY A N 1
ATOM 630 C CA . GLY A 1 84 ? 5.931 -4.836 -15.378 1.00 94.62 84 GLY A CA 1
ATOM 631 C C . GLY A 1 84 ? 6.720 -3.559 -15.065 1.00 94.62 84 GLY A C 1
ATOM 632 O O . GLY A 1 84 ? 7.372 -3.029 -15.960 1.00 94.62 84 GLY A O 1
ATOM 633 N N . GLN A 1 85 ? 6.684 -3.067 -13.824 1.00 96.69 85 GLN A N 1
ATOM 634 C CA . GLN A 1 85 ? 7.601 -2.046 -13.315 1.00 96.69 85 GLN A CA 1
ATOM 635 C C . GLN A 1 85 ? 8.679 -2.698 -12.443 1.00 96.69 85 GLN A C 1
ATOM 637 O O . GLN A 1 85 ? 8.418 -3.701 -11.782 1.00 96.69 85 GLN A O 1
ATOM 642 N N . SER A 1 86 ? 9.876 -2.113 -12.432 1.00 94.06 86 SER A N 1
ATOM 643 C CA . SER A 1 86 ? 11.004 -2.567 -11.604 1.00 94.06 86 SER A CA 1
ATOM 644 C C . SER A 1 86 ? 11.503 -1.510 -10.623 1.00 94.06 86 SER A C 1
ATOM 646 O O . SER A 1 86 ? 12.071 -1.865 -9.604 1.00 94.06 86 SER A O 1
ATOM 648 N N . ALA A 1 87 ? 11.289 -0.228 -10.922 1.00 96.50 87 ALA A N 1
ATOM 649 C CA . ALA A 1 87 ? 11.737 0.902 -10.118 1.00 96.50 87 ALA A CA 1
ATOM 650 C C . ALA A 1 87 ? 10.841 2.117 -10.382 1.00 96.50 87 ALA A C 1
ATOM 652 O O . ALA A 1 87 ? 10.205 2.204 -11.436 1.00 96.50 87 ALA A O 1
ATOM 653 N N . GLY A 1 88 ? 10.807 3.071 -9.456 1.00 97.31 88 GLY A N 1
ATOM 654 C CA . GLY A 1 88 ? 10.114 4.345 -9.620 1.00 97.31 88 GLY A CA 1
ATOM 655 C C . GLY A 1 88 ? 9.414 4.831 -8.357 1.00 97.31 88 GLY A C 1
ATOM 656 O O . GLY A 1 88 ? 9.281 4.125 -7.357 1.00 97.31 88 GLY A O 1
ATOM 657 N N . GLN A 1 89 ? 8.932 6.071 -8.414 1.00 97.94 89 GLN A N 1
ATOM 658 C CA . GLN A 1 89 ? 8.184 6.675 -7.318 1.00 97.94 89 GLN A CA 1
ATOM 659 C C . GLN A 1 89 ? 6.749 6.139 -7.305 1.00 97.94 89 GLN A C 1
ATOM 661 O O . GLN A 1 89 ? 5.965 6.459 -8.202 1.00 97.94 89 GLN A O 1
ATOM 666 N N . VAL A 1 90 ? 6.385 5.392 -6.261 1.00 97.81 90 VAL A N 1
ATOM 667 C CA . VAL A 1 90 ? 4.980 5.100 -5.964 1.00 97.81 90 VAL A CA 1
ATOM 668 C C . VAL A 1 90 ? 4.400 6.202 -5.083 1.00 97.81 90 VAL A C 1
ATOM 670 O O . VAL A 1 90 ? 5.068 6.709 -4.179 1.00 97.81 90 VAL A O 1
ATOM 673 N N . LYS A 1 91 ? 3.152 6.582 -5.357 1.00 97.56 91 LYS A N 1
ATOM 674 C CA . LYS A 1 91 ? 2.348 7.481 -4.522 1.00 97.56 91 LYS A CA 1
ATOM 675 C C . LYS A 1 91 ? 1.006 6.830 -4.239 1.00 97.56 91 LYS A C 1
ATOM 677 O O . LYS A 1 91 ? 0.375 6.325 -5.167 1.00 97.56 91 LYS A O 1
ATOM 682 N N . ALA A 1 92 ? 0.577 6.866 -2.987 1.00 96.19 92 ALA A N 1
ATOM 683 C CA . ALA A 1 92 ? -0.728 6.388 -2.555 1.00 96.19 92 ALA A CA 1
ATOM 684 C C . ALA A 1 92 ? -1.411 7.461 -1.710 1.00 96.19 92 ALA A C 1
ATOM 686 O O . ALA A 1 92 ? -0.758 8.272 -1.055 1.00 96.19 92 ALA A O 1
ATOM 687 N N . SER A 1 93 ? -2.736 7.474 -1.731 1.00 94.81 93 SER A N 1
ATOM 688 C CA . SER A 1 93 ? -3.523 8.356 -0.882 1.00 94.81 93 SER A CA 1
ATOM 689 C C . SER A 1 93 ? -4.879 7.750 -0.588 1.00 94.81 93 SER A C 1
ATOM 691 O O . SER A 1 93 ? -5.334 6.851 -1.298 1.00 94.81 93 SER A O 1
ATOM 693 N N . ALA A 1 94 ? -5.546 8.253 0.443 1.00 93.12 94 ALA A N 1
ATOM 694 C CA . ALA A 1 94 ? -6.931 7.910 0.711 1.00 93.12 94 ALA A CA 1
ATOM 695 C C . ALA A 1 94 ? -7.691 9.094 1.291 1.00 93.12 94 ALA A C 1
ATOM 697 O O . ALA A 1 94 ? -7.129 9.977 1.943 1.00 93.12 94 ALA A O 1
ATOM 698 N N . ASN A 1 95 ? -9.002 9.044 1.092 1.00 91.12 95 ASN A N 1
ATOM 699 C CA . ASN A 1 95 ? -9.945 9.920 1.764 1.00 91.12 95 ASN A CA 1
ATOM 700 C C . ASN A 1 95 ? -10.602 9.142 2.906 1.00 91.12 95 ASN A C 1
ATOM 702 O O . ASN A 1 95 ? -11.091 8.024 2.707 1.00 91.12 95 ASN A O 1
ATOM 706 N N . SER A 1 96 ? -10.614 9.730 4.099 1.00 85.56 96 SER A N 1
ATOM 707 C CA . SER A 1 96 ? -11.368 9.199 5.230 1.00 85.56 96 SER A CA 1
ATOM 708 C C . SER A 1 96 ? -12.855 9.188 4.898 1.00 85.56 96 SER A C 1
ATOM 710 O O . SER A 1 96 ? -13.377 10.126 4.297 1.00 85.56 96 SER A O 1
ATOM 712 N N . VAL A 1 97 ? -13.549 8.147 5.346 1.00 84.12 97 VAL A N 1
ATOM 713 C CA . VAL A 1 97 ? -15.017 8.060 5.261 1.00 84.12 97 VAL A CA 1
ATOM 714 C C . VAL A 1 97 ? -15.700 8.438 6.577 1.00 84.12 97 VAL A C 1
ATOM 716 O O . VAL A 1 97 ? -16.925 8.459 6.646 1.00 84.12 97 VAL A O 1
ATOM 719 N N . ALA A 1 98 ? -14.921 8.737 7.620 1.00 79.19 98 ALA A N 1
ATOM 720 C CA . ALA A 1 98 ? -15.416 9.141 8.930 1.00 79.19 98 ALA A CA 1
ATOM 721 C C . ALA A 1 98 ? -15.026 10.593 9.246 1.00 79.19 98 ALA A C 1
ATOM 723 O O . ALA A 1 98 ? -13.899 11.016 8.961 1.00 79.19 98 ALA A O 1
ATOM 724 N N . SER A 1 99 ? -15.959 11.329 9.864 1.00 78.62 99 SER A N 1
ATOM 725 C CA . SER A 1 99 ? -15.743 12.682 10.395 1.00 78.62 99 SER A CA 1
ATOM 726 C C . SER A 1 99 ? -14.514 12.705 11.323 1.00 78.62 99 SER A C 1
ATOM 728 O O . SER A 1 99 ? -14.361 11.774 12.118 1.00 78.62 99 SER A O 1
ATOM 730 N N . PRO A 1 100 ? -13.617 13.706 11.234 1.00 82.94 100 PRO A N 1
ATOM 731 C CA . PRO A 1 100 ? -13.761 14.988 10.530 1.00 82.94 100 PRO A CA 1
ATOM 732 C C . PRO A 1 100 ? -13.505 14.954 9.015 1.00 82.94 100 PRO A C 1
ATOM 734 O O . PRO A 1 100 ? -13.450 16.014 8.407 1.00 82.94 100 PRO A O 1
ATOM 737 N N . PHE A 1 101 ? -13.386 13.770 8.406 1.00 82.06 101 PHE A N 1
ATOM 738 C CA . PHE A 1 101 ? -12.994 13.569 7.010 1.00 82.06 101 PHE A CA 1
ATOM 739 C C . PHE A 1 101 ? -11.596 14.148 6.743 1.00 82.06 101 PHE A C 1
ATOM 741 O O . PHE A 1 101 ? -11.397 15.341 6.563 1.00 82.06 101 PHE A O 1
ATOM 748 N N . GLY A 1 102 ? -10.588 13.283 6.759 1.00 84.75 102 GLY A N 1
ATOM 749 C CA . GLY A 1 102 ? -9.210 13.635 6.436 1.00 84.75 102 GLY A CA 1
ATOM 750 C C . GLY A 1 102 ? -8.775 13.109 5.075 1.00 84.75 102 GLY A C 1
ATOM 751 O O . GLY A 1 102 ? -9.388 12.203 4.512 1.00 84.75 102 GLY A O 1
ATOM 752 N N . TYR A 1 103 ? -7.662 13.644 4.595 1.00 89.31 103 TYR A N 1
ATOM 753 C CA . TYR A 1 103 ? -6.909 13.110 3.471 1.00 89.31 103 TYR A CA 1
ATOM 754 C C . TYR A 1 103 ? -5.534 12.690 3.980 1.00 89.31 103 TYR A C 1
ATOM 756 O O . TYR A 1 103 ? -4.886 13.456 4.696 1.00 89.31 103 TYR A O 1
ATOM 764 N N . TRP A 1 104 ? -5.086 11.492 3.614 1.00 89.50 104 TRP A N 1
ATOM 765 C CA . TRP A 1 104 ? -3.691 11.104 3.792 1.00 89.50 104 TRP A CA 1
ATOM 766 C C . TRP A 1 104 ? -3.073 10.793 2.437 1.00 89.50 104 TRP A C 1
ATOM 768 O O . TRP A 1 104 ? -3.742 10.282 1.538 1.00 89.50 104 TRP A O 1
ATOM 778 N N . SER A 1 105 ? -1.785 11.085 2.302 1.00 92.44 105 SER A N 1
ATOM 779 C CA . SER A 1 105 ? -0.981 10.681 1.156 1.00 92.44 105 SER A CA 1
ATOM 780 C C . SER A 1 105 ? 0.424 10.335 1.595 1.00 92.44 105 SER A C 1
ATOM 782 O O . SER A 1 105 ? 0.951 10.981 2.498 1.00 92.44 105 SER A O 1
ATOM 784 N N . ASP A 1 106 ? 1.025 9.374 0.910 1.00 93.44 106 ASP A N 1
ATOM 785 C CA . ASP A 1 106 ? 2.399 8.954 1.135 1.00 93.44 106 ASP A CA 1
ATOM 786 C C . ASP A 1 106 ? 3.077 8.578 -0.191 1.00 93.44 106 ASP A C 1
ATOM 788 O O . ASP A 1 106 ? 2.414 8.318 -1.207 1.00 93.44 106 ASP A O 1
ATOM 792 N N . SER A 1 107 ? 4.408 8.568 -0.194 1.00 95.81 107 SER A N 1
ATOM 793 C CA . SER A 1 107 ? 5.209 8.248 -1.366 1.00 95.81 107 SER A CA 1
ATOM 794 C C . SER A 1 107 ? 6.510 7.541 -1.006 1.00 95.81 107 SER A C 1
ATOM 796 O O . SER A 1 107 ? 7.240 7.992 -0.130 1.00 95.81 107 SER A O 1
ATOM 798 N N . LEU A 1 108 ? 6.839 6.492 -1.760 1.00 97.62 108 LEU A N 1
ATOM 799 C CA . LEU A 1 108 ? 8.049 5.689 -1.590 1.00 97.62 108 LEU A CA 1
ATOM 800 C C . LEU A 1 108 ? 8.767 5.522 -2.932 1.00 97.62 108 LEU A C 1
ATOM 802 O O . LEU A 1 108 ? 8.121 5.246 -3.946 1.00 97.62 108 LEU A O 1
ATOM 806 N N . TYR A 1 109 ? 10.085 5.697 -2.959 1.00 97.94 109 TYR A N 1
ATOM 807 C CA . TYR A 1 109 ? 10.879 5.364 -4.138 1.00 97.94 109 TYR A CA 1
ATOM 808 C C . TYR A 1 109 ? 11.264 3.879 -4.120 1.00 97.94 109 TYR A C 1
ATOM 810 O O . TYR A 1 109 ? 11.822 3.385 -3.142 1.00 97.94 109 TYR A O 1
ATOM 818 N N . ILE A 1 110 ? 10.957 3.158 -5.194 1.00 97.50 110 ILE A N 1
ATOM 819 C CA . ILE A 1 110 ? 11.334 1.751 -5.375 1.00 97.50 110 ILE A CA 1
ATOM 820 C C . ILE A 1 110 ? 12.550 1.700 -6.304 1.00 97.50 110 ILE A C 1
ATOM 822 O O . ILE A 1 110 ? 12.516 2.332 -7.360 1.00 97.50 110 ILE A O 1
ATOM 826 N N . ASN A 1 111 ? 13.605 0.984 -5.906 1.00 91.75 111 ASN A N 1
ATOM 827 C CA . ASN A 1 111 ? 14.860 0.844 -6.661 1.00 91.75 111 ASN A CA 1
ATOM 828 C C . ASN A 1 111 ? 14.923 -0.427 -7.507 1.00 91.75 111 ASN A C 1
ATOM 830 O O . ASN A 1 111 ? 14.367 -1.466 -7.083 1.00 91.75 111 ASN A O 1
#